Protein AF-A0AAD1QW68-F1 (afdb_monomer_lite)

Structure (mmCIF, N/CA/C/O backbone):
data_AF-A0AAD1QW68-F1
#
_entry.id   AF-A0AAD1QW68-F1
#
loop_
_atom_site.group_PDB
_atom_site.id
_atom_site.type_symbol
_atom_site.label_atom_id
_atom_site.label_alt_id
_atom_site.label_comp_id
_atom_site.label_asym_id
_atom_site.label_entity_id
_atom_site.label_seq_id
_atom_site.pdbx_PDB_ins_code
_atom_site.Cartn_x
_atom_site.Cartn_y
_atom_site.Cartn_z
_atom_site.occupancy
_atom_site.B_iso_or_equiv
_atom_site.auth_seq_id
_atom_site.auth_comp_id
_atom_site.auth_asym_id
_atom_site.auth_atom_id
_atom_site.pdbx_PDB_model_num
ATOM 1 N N . MET A 1 1 ? -20.381 6.849 -11.607 1.00 32.47 1 MET A N 1
ATOM 2 C CA . MET A 1 1 ? -20.728 5.612 -12.332 1.00 32.47 1 MET A CA 1
ATOM 3 C C . MET A 1 1 ? -19.561 4.664 -12.104 1.00 32.47 1 MET A C 1
ATOM 5 O O . MET A 1 1 ? -18.548 4.792 -12.771 1.00 32.47 1 MET A O 1
ATOM 9 N N . ALA A 1 2 ? -19.626 3.886 -11.026 1.00 32.44 2 ALA A N 1
ATOM 10 C CA . ALA A 1 2 ? -18.601 2.922 -10.646 1.00 32.44 2 ALA A CA 1
ATOM 11 C C . ALA A 1 2 ? -19.345 1.631 -10.318 1.00 32.44 2 ALA A C 1
ATOM 13 O O . ALA A 1 2 ? -20.159 1.603 -9.393 1.00 32.44 2 ALA A O 1
ATOM 14 N N . ASP A 1 3 ? -19.136 0.628 -11.160 1.00 33.59 3 ASP A N 1
ATOM 15 C CA . ASP A 1 3 ? -19.816 -0.653 -11.094 1.00 33.59 3 ASP A CA 1
ATOM 16 C C . ASP A 1 3 ? -19.337 -1.413 -9.858 1.00 33.59 3 ASP A C 1
ATOM 18 O O . ASP A 1 3 ? -18.180 -1.822 -9.749 1.00 33.59 3 ASP A O 1
ATOM 22 N N . ALA A 1 4 ? -20.237 -1.563 -8.888 1.00 38.12 4 ALA A N 1
ATOM 23 C CA . ALA A 1 4 ? -20.007 -2.395 -7.724 1.00 38.12 4 ALA A CA 1
ATOM 24 C C . ALA A 1 4 ? -19.967 -3.859 -8.177 1.00 38.12 4 ALA A C 1
ATOM 26 O O . ALA A 1 4 ? -20.982 -4.415 -8.607 1.00 38.12 4 ALA A O 1
ATOM 27 N N . LEU A 1 5 ? -18.788 -4.476 -8.067 1.00 38.16 5 LEU A N 1
ATOM 28 C CA . LEU A 1 5 ? -18.595 -5.920 -8.175 1.00 38.16 5 LEU A CA 1
ATOM 29 C C . LEU A 1 5 ? -19.447 -6.601 -7.099 1.00 38.16 5 LEU A C 1
ATOM 31 O O . LEU A 1 5 ? -19.056 -6.737 -5.940 1.00 38.16 5 LEU A O 1
ATOM 35 N N . THR A 1 6 ? -20.662 -6.966 -7.487 1.00 38.50 6 THR A N 1
ATOM 36 C CA . THR A 1 6 ? -21.631 -7.654 -6.648 1.00 38.50 6 THR A CA 1
ATOM 37 C C . THR A 1 6 ? -21.321 -9.139 -6.701 1.00 38.50 6 THR A C 1
ATOM 39 O O . THR A 1 6 ? -21.640 -9.835 -7.660 1.00 38.50 6 THR A O 1
ATOM 42 N N . TRP A 1 7 ? -20.678 -9.641 -5.651 1.00 39.59 7 TRP A N 1
ATOM 43 C CA . TRP A 1 7 ? -20.610 -11.075 -5.407 1.00 39.59 7 TRP A CA 1
ATOM 44 C C 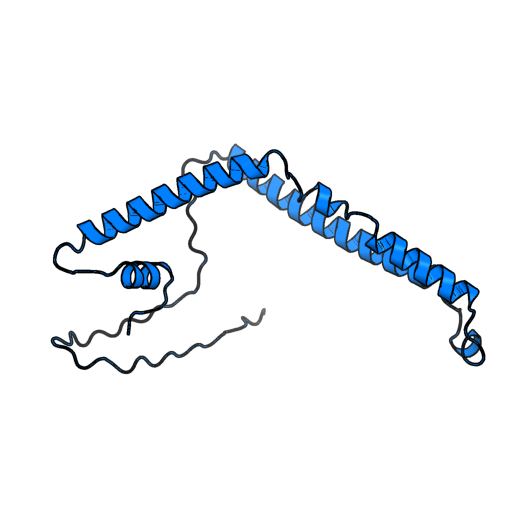. TRP A 1 7 ? -21.960 -11.515 -4.838 1.00 39.59 7 TRP A C 1
ATOM 46 O O . TRP A 1 7 ? -22.229 -11.363 -3.647 1.00 39.59 7 TRP A O 1
ATOM 56 N N . SER A 1 8 ? -22.850 -12.001 -5.701 1.00 36.19 8 SER A N 1
ATOM 57 C CA . SER A 1 8 ? -24.128 -12.576 -5.289 1.00 36.19 8 SER A CA 1
ATOM 58 C C . SER A 1 8 ? -23.907 -13.999 -4.780 1.00 36.19 8 SER A C 1
ATOM 60 O O . SER A 1 8 ? -23.814 -14.956 -5.544 1.00 36.19 8 SER A O 1
ATOM 62 N N . PHE A 1 9 ? -23.826 -14.154 -3.459 1.00 41.09 9 PHE A N 1
ATOM 63 C CA . PHE A 1 9 ? -23.870 -15.468 -2.826 1.00 41.09 9 PHE A CA 1
ATOM 64 C C . PHE A 1 9 ? -25.288 -15.700 -2.297 1.00 41.09 9 PHE A C 1
ATOM 66 O O . PHE A 1 9 ? -25.626 -15.322 -1.179 1.00 41.09 9 PHE A O 1
ATOM 73 N N . VAL A 1 10 ? -26.156 -16.276 -3.135 1.00 40.81 10 VAL A N 1
ATOM 74 C CA . VAL A 1 10 ? -27.476 -16.738 -2.687 1.00 40.81 10 VAL A CA 1
ATOM 75 C C . VAL A 1 10 ? -27.285 -18.108 -2.047 1.00 40.81 10 VAL A C 1
ATOM 77 O O . VAL A 1 10 ? -27.253 -19.131 -2.731 1.00 40.81 10 VAL A O 1
ATOM 80 N N . VAL A 1 11 ? -27.119 -18.134 -0.725 1.00 45.59 11 VAL A N 1
ATOM 81 C CA . VAL A 1 11 ? -27.129 -19.389 0.035 1.00 45.59 11 VAL A CA 1
ATOM 82 C C . VAL A 1 11 ? -28.573 -19.729 0.365 1.00 45.59 11 VAL A C 1
ATOM 84 O O . VAL A 1 11 ? -29.161 -19.170 1.286 1.00 45.59 11 VAL A O 1
ATOM 87 N N . TYR A 1 12 ? -29.151 -20.671 -0.375 1.00 39.69 12 TYR A N 1
ATOM 88 C CA . TYR A 1 12 ? -30.413 -21.290 0.017 1.00 39.69 12 TYR A CA 1
ATOM 89 C C . TYR A 1 12 ? -30.160 -22.239 1.193 1.00 39.69 12 TYR A C 1
ATOM 91 O O . TYR A 1 12 ? -29.650 -23.345 1.013 1.00 39.69 12 TYR A O 1
ATOM 99 N N . VAL A 1 13 ? -30.520 -21.821 2.407 1.00 47.78 13 VAL A N 1
ATOM 100 C CA . VAL A 1 13 ? -30.484 -22.701 3.582 1.00 47.78 13 VAL A CA 1
ATOM 101 C C . VAL A 1 13 ? -31.800 -23.482 3.646 1.00 47.78 13 VAL A C 1
ATOM 103 O O . VAL A 1 13 ? -32.826 -22.974 4.094 1.00 47.78 13 VAL A O 1
ATOM 106 N N . ALA A 1 14 ? -31.791 -24.733 3.176 1.00 43.69 14 ALA A N 1
ATOM 107 C CA . ALA A 1 14 ? -32.912 -25.652 3.365 1.00 43.69 14 ALA A CA 1
ATOM 108 C C . ALA A 1 14 ? -33.011 -26.049 4.852 1.00 43.69 14 ALA A C 1
ATOM 110 O O . ALA A 1 14 ? -32.098 -26.653 5.411 1.00 43.69 14 ALA A O 1
ATOM 111 N N . GLY A 1 15 ? -34.117 -25.674 5.500 1.00 41.25 15 GLY A N 1
ATOM 112 C CA . GLY A 1 15 ? -34.288 -25.755 6.953 1.00 41.25 15 GLY A CA 1
ATOM 113 C C . GLY A 1 15 ? -34.261 -27.169 7.555 1.00 41.25 15 GLY A C 1
ATOM 114 O O . GLY A 1 15 ? -34.938 -28.088 7.087 1.00 41.25 15 GLY A O 1
ATOM 115 N N . PHE A 1 16 ? -33.532 -27.286 8.667 1.00 45.03 16 PHE A N 1
ATOM 116 C CA . PHE A 1 16 ? -33.403 -28.451 9.546 1.00 45.03 16 PHE A CA 1
ATOM 117 C C . PHE A 1 16 ? -34.766 -28.916 10.114 1.00 45.03 16 PHE A C 1
ATOM 119 O O . PHE A 1 16 ? -35.630 -28.108 10.471 1.00 45.03 16 PHE A O 1
ATOM 126 N N . ARG A 1 17 ? -34.980 -30.238 10.204 1.00 48.47 17 ARG A N 1
ATOM 127 C CA . ARG A 1 17 ? -36.159 -30.881 10.827 1.00 48.47 17 ARG A CA 1
ATOM 128 C C . ARG A 1 17 ? -35.851 -31.270 12.282 1.00 48.47 17 ARG A C 1
ATOM 130 O O . ARG A 1 17 ? -35.773 -32.448 12.603 1.00 48.47 17 ARG A O 1
ATOM 137 N N . GLY A 1 18 ? -35.690 -30.275 13.150 1.00 44.06 18 GLY A N 1
ATOM 138 C CA . GLY A 1 18 ? -35.611 -30.423 14.609 1.00 44.06 18 GLY A CA 1
ATOM 139 C C . GLY A 1 18 ? -36.617 -29.487 15.282 1.00 44.06 18 GLY A C 1
ATOM 140 O O . GLY A 1 18 ? -36.963 -28.454 14.721 1.00 44.06 18 GLY A O 1
ATOM 141 N N . THR A 1 19 ? -37.161 -29.900 16.422 1.00 51.41 19 THR A N 1
ATOM 142 C CA . THR A 1 19 ? -38.352 -29.379 17.118 1.00 51.41 19 THR A CA 1
ATOM 143 C C . THR A 1 19 ? -38.421 -27.849 17.284 1.00 51.41 19 THR A C 1
ATOM 145 O O . THR A 1 19 ? -37.574 -27.270 17.955 1.00 51.41 19 THR A O 1
ATOM 148 N N . GLY A 1 20 ? -39.488 -27.227 16.754 1.00 52.59 20 GLY A N 1
ATOM 149 C CA . GLY A 1 20 ? -39.878 -25.830 17.019 1.00 52.59 20 GLY A CA 1
ATOM 150 C C . GLY A 1 20 ? -39.515 -24.827 15.916 1.00 52.59 20 GLY A C 1
ATOM 151 O O . GLY A 1 20 ? -38.584 -24.045 16.059 1.00 52.59 20 GLY A O 1
ATOM 152 N N . LYS A 1 21 ? -40.266 -24.806 14.806 1.00 56.62 21 LYS A N 1
ATOM 153 C CA . LYS A 1 21 ? -40.098 -23.797 13.746 1.00 56.62 21 LYS A CA 1
ATOM 154 C C . LYS A 1 21 ? -40.883 -22.534 14.115 1.00 56.62 21 LYS A C 1
ATOM 156 O O . LYS A 1 21 ? -42.103 -22.548 14.003 1.00 56.62 21 LYS A O 1
ATOM 161 N N . SER A 1 22 ? -40.217 -21.440 14.489 1.00 67.12 22 SER A N 1
ATOM 162 C CA . SER A 1 22 ? -40.880 -20.127 14.643 1.00 67.12 22 SER A CA 1
ATOM 163 C C . SER A 1 22 ? -41.385 -19.546 13.310 1.00 67.12 22 SER A C 1
ATOM 165 O O . SER A 1 22 ? -42.109 -18.559 13.308 1.00 67.12 22 SER A O 1
ATOM 167 N N . GLY A 1 23 ? -41.002 -20.141 12.171 1.00 73.62 23 GLY A N 1
ATOM 168 C CA . GLY A 1 23 ? -41.337 -19.642 10.833 1.00 73.62 23 GLY A CA 1
ATOM 169 C C . GLY A 1 23 ? -40.516 -18.422 10.403 1.00 73.62 23 GLY A C 1
ATOM 170 O O . GLY A 1 23 ? -40.758 -17.884 9.328 1.00 73.62 23 GLY A O 1
ATOM 171 N N . VAL A 1 24 ? -39.545 -17.993 11.215 1.00 77.19 24 VAL A N 1
ATOM 172 C CA . VAL A 1 24 ? -38.725 -16.810 10.940 1.00 77.19 24 VAL A CA 1
ATOM 173 C C . VAL A 1 24 ? -37.539 -17.177 10.052 1.00 77.19 24 VAL A C 1
ATOM 175 O O . VAL A 1 24 ? -36.740 -18.050 10.391 1.00 77.19 24 VAL A O 1
ATOM 178 N N . LEU A 1 25 ? -37.425 -16.481 8.922 1.00 79.69 25 LEU A N 1
ATOM 179 C CA . LEU A 1 25 ? -36.249 -16.491 8.059 1.00 79.69 25 LEU A CA 1
ATOM 180 C C . LEU A 1 25 ? -35.277 -15.408 8.540 1.00 79.69 25 LEU A C 1
ATOM 182 O O . LEU A 1 25 ? -35.670 -14.254 8.697 1.00 79.69 25 LEU A O 1
ATOM 186 N N . VAL A 1 26 ? -34.019 -15.781 8.773 1.00 82.38 26 VAL A N 1
ATOM 187 C CA . VAL A 1 26 ? -32.950 -14.840 9.128 1.00 82.38 26 VAL A CA 1
ATOM 188 C C . VAL A 1 26 ? -31.968 -14.775 7.971 1.00 82.38 26 VAL A C 1
ATOM 190 O O . VAL A 1 26 ? -31.374 -15.786 7.602 1.00 82.38 26 VAL A O 1
ATOM 193 N N . GLU A 1 27 ? -31.792 -13.578 7.424 1.00 80.62 27 GLU A N 1
ATOM 194 C CA . GLU A 1 27 ? -30.827 -13.296 6.367 1.00 80.62 27 GLU A CA 1
ATOM 195 C C . GLU A 1 27 ? -29.769 -12.327 6.887 1.00 80.62 27 GLU A C 1
ATOM 197 O O . GLU A 1 27 ? -30.081 -11.272 7.443 1.00 80.62 27 GLU A O 1
ATOM 202 N N . PHE A 1 28 ? -28.502 -12.681 6.685 1.00 84.62 28 PHE A N 1
ATOM 203 C CA . PHE A 1 28 ? -27.393 -11.766 6.910 1.00 84.62 28 PHE A CA 1
ATOM 204 C C . PHE A 1 28 ? -27.102 -11.014 5.619 1.00 84.62 28 PHE A C 1
ATOM 206 O O . PHE A 1 28 ? -27.061 -11.588 4.532 1.00 84.62 28 PHE A O 1
ATOM 213 N N . SER A 1 29 ? -26.884 -9.714 5.747 1.00 82.44 29 SER A N 1
ATOM 214 C CA . SER A 1 29 ? -26.546 -8.832 4.637 1.00 82.44 29 SER A CA 1
ATOM 215 C C . SER A 1 29 ? -25.390 -7.927 5.045 1.00 82.44 29 SER A C 1
ATOM 217 O O . SER A 1 29 ? -25.060 -7.842 6.225 1.00 82.44 29 SER A O 1
ATOM 219 N N . LYS A 1 30 ? -24.805 -7.231 4.063 1.00 84.50 30 LYS A N 1
ATOM 220 C CA . LYS A 1 30 ? -23.740 -6.231 4.250 1.00 84.50 30 LYS A CA 1
ATOM 221 C C . LYS A 1 30 ? -22.469 -6.819 4.869 1.00 84.50 30 LYS A C 1
ATOM 223 O O . LYS A 1 30 ? -22.230 -6.722 6.067 1.00 84.50 30 LYS A O 1
ATOM 228 N N . LEU A 1 31 ? -21.619 -7.377 4.009 1.00 91.75 31 LEU A N 1
ATOM 229 C CA . LEU A 1 31 ? -20.265 -7.754 4.397 1.00 91.75 31 LEU A CA 1
ATOM 230 C C . LEU A 1 31 ? -19.502 -6.510 4.876 1.00 91.75 31 LEU A C 1
ATOM 232 O O . LEU A 1 31 ? -19.415 -5.516 4.154 1.00 91.75 31 LEU A O 1
ATOM 236 N N . SER A 1 32 ? -18.956 -6.571 6.086 1.00 87.31 32 SER A N 1
ATOM 237 C CA . SER A 1 32 ? -18.229 -5.468 6.711 1.00 87.31 32 SER A CA 1
ATOM 238 C C . SER A 1 32 ? -17.017 -5.980 7.475 1.00 87.31 32 SER A C 1
ATOM 240 O O . SER A 1 32 ? -17.028 -7.099 7.990 1.00 87.31 32 SER A O 1
ATOM 242 N N . PHE A 1 33 ? -16.000 -5.134 7.614 1.00 85.94 33 PHE A N 1
ATOM 243 C CA . PHE A 1 33 ? -14.926 -5.389 8.565 1.00 85.94 33 PHE A CA 1
ATOM 244 C C . PHE A 1 33 ? -15.459 -5.208 9.985 1.00 85.94 33 PHE A C 1
ATOM 246 O O . PHE A 1 33 ? -15.979 -4.147 10.326 1.00 85.94 33 PHE A O 1
ATOM 253 N N . HIS A 1 34 ? -15.335 -6.247 10.805 1.00 88.50 34 HIS A N 1
ATOM 254 C CA . HIS A 1 34 ? -15.566 -6.140 12.237 1.00 88.50 34 HIS A CA 1
ATOM 255 C C . HIS A 1 34 ? -14.244 -5.758 12.904 1.00 88.50 34 HIS A C 1
ATOM 257 O O . HIS A 1 34 ? -13.304 -6.550 12.910 1.00 88.50 34 HIS A O 1
ATOM 263 N N . PHE A 1 35 ? -14.155 -4.539 13.426 1.00 85.44 35 PHE A N 1
ATOM 264 C CA . PHE A 1 35 ? -13.013 -4.088 14.214 1.00 85.44 35 PHE A CA 1
ATOM 265 C C . PHE A 1 35 ? -13.498 -3.260 15.402 1.00 85.44 35 PHE A C 1
ATOM 267 O O . PHE A 1 35 ? -14.602 -2.715 15.391 1.00 85.44 35 PHE A O 1
ATOM 274 N N . ARG A 1 36 ? -12.658 -3.187 16.434 1.00 86.12 36 ARG A N 1
ATOM 275 C CA . ARG A 1 36 ? -12.893 -2.408 17.646 1.00 86.12 36 ARG A CA 1
ATOM 276 C C . ARG A 1 36 ? -11.846 -1.307 17.717 1.00 86.12 36 ARG A C 1
ATOM 278 O O . ARG A 1 36 ? -10.662 -1.585 17.553 1.00 86.12 36 ARG A O 1
ATOM 285 N N . SER A 1 37 ? -12.288 -0.083 17.962 1.00 83.00 37 SER A N 1
ATOM 286 C CA . SER A 1 37 ? -11.416 1.066 18.190 1.00 83.00 37 SER A CA 1
ATOM 287 C C . SER A 1 37 ? -11.683 1.665 19.565 1.00 83.00 37 SER A C 1
ATOM 289 O O . SER A 1 37 ? -12.766 1.496 20.133 1.00 83.00 37 SER A O 1
ATOM 291 N N . TYR A 1 38 ? -10.685 2.371 20.083 1.00 83.06 38 TYR A N 1
ATOM 292 C CA . TYR A 1 38 ? -10.852 3.281 21.207 1.00 83.06 38 TYR A CA 1
ATOM 293 C C . TYR A 1 38 ? -11.797 4.418 20.782 1.00 83.06 38 TYR A C 1
ATOM 295 O O . TYR A 1 38 ? -11.759 4.866 19.634 1.00 83.06 38 TYR A O 1
ATOM 303 N N . GLY A 1 39 ? -12.738 4.778 21.655 1.00 88.94 39 GLY A N 1
ATOM 304 C CA . GLY A 1 39 ? -13.806 5.749 21.368 1.00 88.94 39 GLY A CA 1
ATOM 305 C C . GLY A 1 39 ? -13.525 7.145 21.924 1.00 88.94 39 GLY A C 1
ATOM 306 O O . GLY A 1 39 ? -14.400 8.002 21.889 1.00 88.94 39 GLY A O 1
ATOM 307 N N . ASP A 1 40 ? -12.336 7.332 22.480 1.00 92.50 40 ASP A N 1
ATOM 308 C CA . ASP A 1 40 ? -11.877 8.472 23.270 1.00 92.50 40 ASP A CA 1
ATOM 309 C C . ASP A 1 40 ? -10.686 9.194 22.627 1.00 92.50 40 ASP A C 1
ATOM 311 O O . ASP A 1 40 ? -10.050 10.019 23.276 1.00 92.50 40 ASP A O 1
ATOM 315 N N . LEU A 1 41 ? -10.412 8.913 21.347 1.00 90.44 41 LEU A N 1
ATOM 316 C CA . LEU A 1 41 ? -9.385 9.617 20.587 1.00 90.44 41 LEU A CA 1
ATOM 317 C C . LEU A 1 41 ? -9.722 11.107 20.497 1.00 90.44 41 LEU A C 1
ATOM 319 O O . LEU A 1 41 ? -10.825 11.494 20.100 1.00 90.44 41 LEU A O 1
ATOM 323 N N . THR A 1 42 ? -8.747 11.929 20.850 1.00 94.31 42 THR A N 1
ATOM 324 C CA . THR A 1 42 ? -8.789 13.378 20.687 1.00 94.31 42 THR A CA 1
ATOM 325 C C . THR A 1 42 ? -8.667 13.767 19.213 1.00 94.31 42 THR A C 1
ATOM 327 O O . THR A 1 42 ? -8.179 12.996 18.383 1.00 94.31 42 THR A O 1
ATOM 330 N N . ASP A 1 43 ? -9.068 14.996 18.879 1.00 95.12 43 ASP A N 1
ATOM 331 C CA . ASP A 1 43 ? -8.933 15.522 17.512 1.00 95.12 43 ASP A CA 1
ATOM 332 C C . ASP A 1 43 ? -7.476 15.476 17.019 1.00 95.12 43 ASP A C 1
ATOM 334 O O . ASP A 1 43 ? -7.227 15.175 15.853 1.00 95.12 43 ASP A O 1
ATOM 338 N N . GLN A 1 44 ? -6.514 15.701 17.921 1.00 95.75 44 GLN A N 1
ATOM 339 C CA . GLN A 1 44 ? -5.090 15.628 17.603 1.00 95.75 44 GLN A CA 1
ATOM 340 C C . GLN A 1 44 ? -4.652 14.194 17.264 1.00 95.75 44 GLN A C 1
ATOM 342 O O . GLN A 1 44 ? -3.985 13.980 16.257 1.00 95.75 44 GLN A O 1
ATOM 347 N N . GLU A 1 45 ? -5.056 13.197 18.055 1.00 93.00 45 GLU A N 1
ATOM 348 C CA . GLU A 1 45 ? -4.716 11.792 17.778 1.00 93.00 45 GLU A CA 1
ATOM 349 C C . GLU A 1 45 ? -5.340 11.306 16.460 1.00 93.00 45 GLU A C 1
ATOM 351 O O . GLU A 1 45 ? -4.734 10.526 15.723 1.00 93.00 45 GLU A O 1
ATOM 356 N N . LEU A 1 46 ? -6.540 11.786 16.118 1.00 93.44 46 LEU A N 1
ATOM 357 C CA . LEU A 1 46 ? -7.165 11.500 14.825 1.00 93.44 46 LEU A CA 1
ATOM 358 C C . LEU A 1 46 ? -6.385 12.111 13.653 1.00 93.44 46 LEU A C 1
ATOM 360 O O . LEU A 1 46 ? -6.243 11.457 12.615 1.00 93.44 46 LEU A O 1
ATOM 364 N N . GLU A 1 47 ? -5.877 13.336 13.805 1.00 96.31 47 GLU A N 1
ATOM 365 C CA . GLU A 1 47 ? -5.020 13.988 12.808 1.00 96.31 47 GLU A CA 1
ATOM 366 C C . GLU A 1 47 ? -3.704 13.219 12.620 1.00 96.31 47 GLU A C 1
ATOM 368 O O . GLU A 1 47 ? -3.342 12.895 11.488 1.00 96.31 47 GLU A O 1
ATOM 373 N N . GLU A 1 48 ? -3.060 12.796 13.710 1.00 94.25 48 GLU A N 1
ATOM 374 C CA . GLU A 1 48 ? -1.844 11.973 13.673 1.00 94.25 48 GLU A CA 1
ATOM 375 C C . GLU A 1 48 ? -2.068 10.637 12.939 1.00 94.25 48 GLU A C 1
ATOM 377 O O . GLU A 1 48 ? -1.235 10.207 12.133 1.00 94.25 48 GLU A O 1
ATOM 382 N N . ILE A 1 49 ? -3.223 9.990 13.145 1.00 92.75 49 ILE A N 1
ATOM 383 C CA . ILE A 1 49 ? -3.606 8.779 12.403 1.00 92.75 49 ILE A CA 1
ATOM 384 C C . ILE A 1 49 ? -3.783 9.084 10.910 1.00 92.75 49 ILE A C 1
ATOM 386 O O . ILE A 1 49 ? -3.346 8.296 10.064 1.00 92.75 49 ILE A O 1
ATOM 390 N N . CYS A 1 50 ? -4.417 10.206 10.563 1.00 94.75 50 CYS A N 1
ATOM 391 C CA . CYS A 1 50 ? -4.593 10.608 9.168 1.00 94.75 50 CYS A CA 1
ATOM 392 C C . CYS A 1 50 ? -3.243 10.842 8.483 1.00 94.75 50 CYS A C 1
ATOM 394 O O . CYS A 1 50 ? -3.018 10.321 7.386 1.00 94.75 50 CYS A O 1
ATOM 396 N N . ASP A 1 51 ? -2.325 11.537 9.151 1.00 94.69 51 ASP A N 1
ATOM 397 C CA . ASP A 1 51 ? -0.969 11.773 8.665 1.00 94.69 51 ASP A CA 1
ATOM 398 C C . ASP A 1 51 ? -0.193 10.468 8.498 1.00 94.69 51 ASP A C 1
ATOM 400 O O . ASP A 1 51 ? 0.412 10.234 7.448 1.00 94.69 51 ASP A O 1
ATOM 404 N N . PHE A 1 52 ? -0.264 9.564 9.477 1.00 93.38 52 PHE A N 1
ATOM 405 C CA . PHE A 1 52 ? 0.349 8.241 9.383 1.00 93.38 52 PHE A CA 1
ATOM 406 C C . PHE A 1 52 ? -0.154 7.464 8.157 1.00 93.38 52 PHE A C 1
ATOM 408 O O . PHE A 1 52 ? 0.640 6.931 7.371 1.00 93.38 52 PHE A O 1
ATOM 415 N N . LEU A 1 53 ? -1.475 7.416 7.953 1.00 93.69 53 LEU A N 1
ATOM 416 C CA . LEU A 1 53 ? -2.074 6.735 6.805 1.00 93.69 53 LEU A CA 1
ATOM 417 C C . LEU A 1 53 ? -1.666 7.398 5.485 1.00 93.69 53 LEU A C 1
ATOM 419 O O . LEU A 1 53 ? -1.336 6.696 4.524 1.00 93.69 53 LEU A O 1
ATOM 423 N N . TYR A 1 54 ? -1.626 8.729 5.442 1.00 94.62 54 TYR A N 1
ATOM 424 C CA . TYR A 1 54 ? -1.194 9.480 4.271 1.00 94.62 54 TYR A CA 1
ATOM 425 C C . TYR A 1 54 ? 0.274 9.211 3.923 1.00 94.62 54 TYR A C 1
ATOM 427 O O . TYR A 1 54 ? 0.593 8.926 2.763 1.00 94.62 54 TYR A O 1
ATOM 435 N N . GLN A 1 55 ? 1.171 9.223 4.912 1.00 92.19 55 GLN A N 1
ATOM 436 C CA . GLN A 1 55 ? 2.584 8.895 4.712 1.00 92.19 55 GLN A CA 1
ATOM 437 C C . GLN A 1 55 ? 2.755 7.460 4.217 1.00 92.19 55 GLN A C 1
ATOM 439 O O . GLN A 1 55 ? 3.534 7.217 3.295 1.00 92.19 55 GLN A O 1
ATOM 444 N N . LYS A 1 56 ? 1.977 6.514 4.755 1.00 90.62 56 LYS A N 1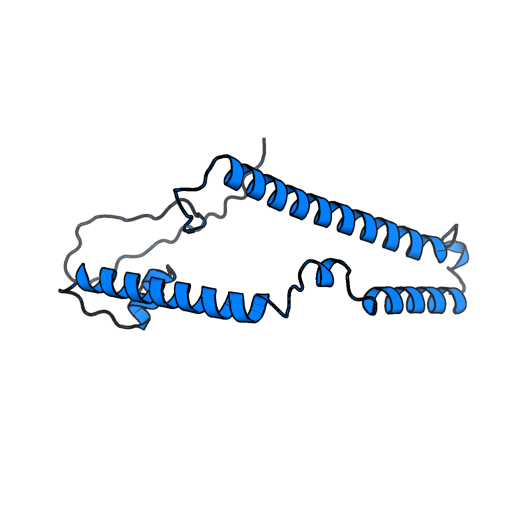
ATOM 445 C CA . LYS A 1 56 ? 1.986 5.111 4.323 1.00 90.62 56 LYS A CA 1
ATOM 446 C C . LYS A 1 56 ? 1.522 4.930 2.876 1.00 90.62 56 LYS A C 1
ATOM 448 O O . LYS A 1 56 ? 2.060 4.090 2.157 1.00 90.62 56 LYS A O 1
ATOM 453 N N . VAL A 1 57 ? 0.519 5.686 2.431 1.00 93.38 57 VAL A N 1
ATOM 454 C CA . VAL A 1 57 ? 0.065 5.657 1.029 1.00 93.38 57 VAL A CA 1
ATOM 455 C C . VAL A 1 57 ? 1.103 6.311 0.119 1.00 93.38 57 VAL A C 1
ATOM 457 O O . VAL A 1 57 ? 1.504 5.722 -0.884 1.00 93.38 57 VAL A O 1
ATOM 460 N N . THR A 1 58 ? 1.599 7.483 0.504 1.00 91.94 58 THR A N 1
ATOM 461 C CA . THR A 1 58 ? 2.569 8.255 -0.281 1.00 91.94 58 THR A CA 1
ATOM 462 C C . THR A 1 58 ? 3.903 7.520 -0.427 1.00 91.94 58 THR A C 1
ATOM 464 O O . THR A 1 58 ? 4.523 7.554 -1.490 1.00 91.94 58 THR A O 1
ATOM 467 N N . SER A 1 59 ? 4.370 6.831 0.618 1.00 88.56 59 SER A N 1
ATOM 468 C CA . SER A 1 59 ? 5.595 6.027 0.561 1.00 88.56 59 SER A CA 1
ATOM 469 C C . SER A 1 59 ? 5.452 4.858 -0.413 1.00 88.56 59 SER A C 1
ATOM 471 O O . SER A 1 59 ? 6.342 4.641 -1.237 1.00 88.56 59 SER A O 1
ATOM 473 N N . ARG A 1 60 ? 4.303 4.171 -0.399 1.00 89.50 60 ARG A N 1
ATOM 474 C CA . ARG A 1 60 ? 3.983 3.097 -1.351 1.00 89.50 60 ARG A CA 1
ATOM 475 C C . ARG A 1 60 ? 3.913 3.602 -2.785 1.00 89.50 60 ARG A C 1
ATOM 477 O O . ARG A 1 60 ? 4.472 2.966 -3.674 1.00 89.50 60 ARG A O 1
ATOM 484 N N . GLU A 1 61 ? 3.288 4.754 -3.013 1.00 92.19 61 GLU A N 1
ATOM 485 C CA . GLU A 1 61 ? 3.240 5.380 -4.336 1.00 92.19 61 GLU A CA 1
ATOM 486 C C . GLU A 1 61 ? 4.650 5.709 -4.846 1.00 92.19 61 GLU A C 1
ATOM 488 O O . GLU A 1 61 ? 5.036 5.308 -5.947 1.00 92.19 61 GLU A O 1
ATOM 493 N N . LYS A 1 62 ? 5.458 6.391 -4.024 1.00 90.56 62 LYS A N 1
ATOM 494 C CA . LYS A 1 62 ? 6.841 6.748 -4.369 1.00 90.56 62 LYS A CA 1
ATOM 495 C C . LYS A 1 62 ? 7.690 5.514 -4.660 1.00 90.56 62 LYS A C 1
ATOM 497 O O . LYS A 1 62 ? 8.459 5.530 -5.622 1.00 90.56 62 LYS A O 1
ATOM 502 N N . ALA A 1 63 ? 7.545 4.454 -3.869 1.00 86.88 63 ALA A N 1
ATOM 503 C CA . ALA A 1 63 ? 8.261 3.206 -4.083 1.00 86.88 63 ALA A CA 1
ATOM 504 C C . ALA A 1 63 ? 7.847 2.532 -5.399 1.00 86.88 63 ALA A C 1
ATOM 506 O O . ALA A 1 63 ? 8.718 2.197 -6.199 1.00 86.88 63 ALA A O 1
ATOM 507 N N . ALA A 1 64 ? 6.545 2.437 -5.688 1.00 87.56 64 ALA A N 1
ATOM 508 C CA . ALA A 1 64 ? 6.048 1.886 -6.949 1.00 87.56 64 ALA A CA 1
ATOM 509 C C . ALA A 1 64 ? 6.547 2.686 -8.169 1.00 87.56 64 ALA A C 1
ATOM 511 O O . ALA A 1 64 ? 7.008 2.111 -9.157 1.00 87.56 64 ALA A O 1
ATOM 512 N N . LEU A 1 65 ? 6.535 4.022 -8.093 1.00 93.19 65 LEU A N 1
ATOM 513 C CA . LEU A 1 65 ? 7.083 4.884 -9.146 1.00 93.19 65 LEU A CA 1
ATOM 514 C C . LEU A 1 65 ? 8.597 4.711 -9.310 1.00 93.19 65 LEU A C 1
ATOM 516 O O . LEU A 1 65 ? 9.104 4.731 -10.434 1.00 93.19 65 LEU A O 1
ATOM 520 N N . SER A 1 66 ? 9.325 4.554 -8.205 1.00 88.38 66 SER A N 1
ATOM 521 C CA . SER A 1 66 ? 10.765 4.291 -8.218 1.00 88.38 66 SER A CA 1
ATOM 522 C C . SER A 1 66 ? 11.077 2.950 -8.885 1.00 88.38 66 SER A C 1
ATOM 524 O O . SER A 1 66 ? 11.916 2.899 -9.786 1.00 88.38 66 SER A O 1
ATOM 526 N N . GLN A 1 67 ? 10.344 1.890 -8.529 1.00 89.38 67 GLN A N 1
ATOM 527 C CA . GLN A 1 67 ? 10.459 0.569 -9.150 1.00 89.38 67 GLN A CA 1
ATOM 528 C C . GLN A 1 67 ? 10.187 0.643 -10.656 1.00 89.38 67 GLN A C 1
ATOM 530 O O . GLN A 1 67 ? 11.008 0.184 -11.448 1.00 89.38 67 GLN A O 1
ATOM 535 N N . LEU A 1 68 ? 9.110 1.317 -11.078 1.00 93.50 68 LEU A N 1
ATOM 536 C CA . LEU A 1 68 ? 8.787 1.482 -12.498 1.00 93.50 68 LEU A CA 1
ATOM 537 C C . LEU A 1 68 ? 9.905 2.203 -13.269 1.00 93.50 68 LEU A C 1
ATOM 539 O O . LEU A 1 68 ? 10.305 1.760 -14.349 1.00 93.50 68 LEU A O 1
ATOM 543 N N . LYS A 1 69 ? 10.438 3.299 -12.713 1.00 91.44 69 LYS A N 1
ATOM 544 C CA . LYS A 1 69 ? 11.568 4.037 -13.304 1.00 91.44 69 LYS A CA 1
ATOM 545 C C . LYS A 1 69 ? 12.826 3.176 -13.375 1.00 91.44 69 LYS A C 1
ATOM 547 O O . LYS A 1 69 ? 13.520 3.207 -14.390 1.00 91.44 69 LYS A O 1
ATOM 552 N N . SER A 1 70 ? 13.106 2.410 -12.323 1.00 88.75 70 SER A N 1
ATOM 553 C CA . SER A 1 70 ? 14.235 1.484 -12.266 1.00 88.75 70 SER A CA 1
ATOM 554 C C . SER A 1 70 ? 14.126 0.424 -13.363 1.00 88.75 70 SER A C 1
ATOM 556 O O . SER A 1 70 ? 15.030 0.313 -14.190 1.00 88.75 70 SER A O 1
ATOM 558 N N . CYS A 1 71 ? 12.983 -0.262 -13.474 1.00 90.25 71 CYS A N 1
ATOM 559 C CA . CYS A 1 71 ? 12.731 -1.237 -14.535 1.00 90.25 71 CYS A CA 1
ATOM 560 C C . CYS A 1 71 ? 12.907 -0.616 -15.926 1.00 90.25 71 CYS A C 1
ATOM 562 O O . CYS A 1 71 ? 13.619 -1.168 -16.765 1.00 90.25 71 CYS A O 1
ATOM 564 N N . TYR A 1 72 ? 12.308 0.555 -16.165 1.00 93.56 72 TYR A N 1
ATOM 565 C CA . TYR A 1 72 ? 12.433 1.260 -17.440 1.00 93.56 72 TYR A CA 1
ATOM 566 C C . TYR A 1 72 ? 13.895 1.563 -17.794 1.00 93.56 72 TYR A C 1
ATOM 568 O O . TYR A 1 72 ? 14.328 1.270 -18.908 1.00 93.56 72 TYR A O 1
ATOM 576 N N . ASN A 1 73 ? 14.667 2.116 -16.856 1.00 91.75 73 ASN A N 1
ATOM 577 C CA . ASN A 1 73 ? 16.072 2.454 -17.079 1.00 91.75 73 ASN A CA 1
ATOM 578 C C . ASN A 1 73 ? 16.928 1.206 -17.320 1.00 91.75 73 ASN A C 1
ATOM 580 O O . ASN A 1 73 ? 17.734 1.194 -18.252 1.00 91.75 73 ASN A O 1
ATOM 584 N N . THR A 1 74 ? 16.703 0.144 -16.544 1.00 92.06 74 THR A N 1
ATOM 585 C CA . THR A 1 74 ? 17.375 -1.150 -16.701 1.00 92.06 74 THR A CA 1
ATOM 586 C C . THR A 1 74 ? 17.148 -1.709 -18.101 1.00 92.06 74 THR A C 1
ATOM 588 O O . THR A 1 74 ? 18.109 -1.917 -18.843 1.00 92.06 74 THR A O 1
ATOM 591 N N . PHE A 1 75 ? 15.893 -1.855 -18.535 1.00 91.75 75 PHE A N 1
ATOM 592 C CA . PHE A 1 75 ? 15.601 -2.381 -19.871 1.00 91.75 75 PHE A CA 1
ATOM 593 C C . PHE A 1 75 ? 16.080 -1.455 -20.988 1.00 91.75 75 PHE A C 1
ATOM 595 O O . PHE A 1 75 ? 16.621 -1.927 -21.987 1.00 91.75 75 PHE A O 1
ATOM 602 N N . ARG A 1 76 ? 15.948 -0.135 -20.820 1.00 92.81 76 ARG A N 1
ATOM 603 C CA . ARG A 1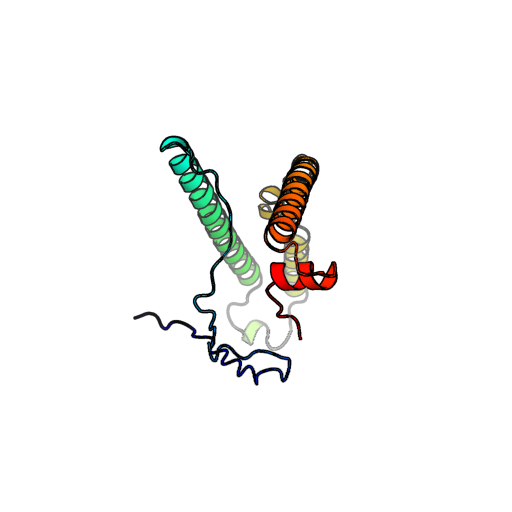 76 ? 16.433 0.841 -21.801 1.00 92.81 76 ARG A CA 1
ATOM 604 C C . ARG A 1 76 ? 17.947 0.771 -21.989 1.00 92.81 76 ARG A C 1
ATOM 606 O O . ARG A 1 76 ? 18.404 0.942 -23.115 1.00 92.81 76 ARG A O 1
ATOM 613 N N . SER A 1 77 ? 18.715 0.516 -20.929 1.00 91.19 77 SER A N 1
ATOM 614 C CA . SER A 1 77 ? 20.182 0.457 -21.000 1.00 91.19 77 SER A CA 1
ATOM 615 C C . SER A 1 77 ? 20.705 -0.694 -21.867 1.00 91.19 77 SER A C 1
ATOM 617 O O . SER A 1 77 ? 21.736 -0.548 -22.519 1.00 91.19 77 SER A O 1
ATOM 619 N N . VAL A 1 78 ? 19.967 -1.806 -21.937 1.00 91.50 78 VAL A N 1
ATOM 620 C CA . VAL A 1 78 ? 20.324 -2.989 -22.740 1.00 91.50 78 VAL A CA 1
ATOM 621 C C . VAL A 1 78 ? 19.562 -3.075 -24.070 1.00 91.50 78 VAL A C 1
ATOM 623 O O . VAL A 1 78 ? 19.847 -3.943 -24.902 1.00 91.50 78 VAL A O 1
ATOM 626 N N . ALA A 1 79 ? 18.601 -2.177 -24.305 1.00 89.50 79 ALA A N 1
ATOM 627 C CA . ALA A 1 79 ? 17.744 -2.194 -25.484 1.00 89.50 79 ALA A CA 1
ATOM 628 C C . ALA A 1 79 ? 18.501 -1.895 -26.791 1.00 89.50 79 ALA A C 1
ATOM 630 O O . ALA A 1 79 ? 19.499 -1.169 -26.847 1.00 89.50 79 ALA A O 1
ATOM 631 N N . TYR A 1 80 ? 17.986 -2.439 -27.892 1.00 87.62 80 TYR A N 1
ATOM 632 C CA . TYR A 1 80 ? 18.371 -2.034 -29.243 1.00 87.62 80 TYR A CA 1
ATOM 633 C C . TYR A 1 80 ? 17.421 -0.955 -29.761 1.00 87.62 80 TYR A C 1
ATOM 635 O O . TYR A 1 80 ? 16.250 -0.920 -29.393 1.00 87.62 80 TYR A O 1
ATOM 643 N N . ARG A 1 81 ? 17.910 -0.097 -30.665 1.00 86.19 81 ARG A N 1
ATOM 644 C CA . ARG A 1 81 ? 17.062 0.898 -31.348 1.00 86.19 81 ARG A CA 1
ATOM 645 C C . ARG A 1 81 ? 16.010 0.253 -32.252 1.00 86.19 81 ARG A C 1
ATOM 647 O O . ARG A 1 81 ? 14.977 0.856 -32.516 1.00 86.19 81 ARG A O 1
ATOM 654 N N . THR A 1 82 ? 16.288 -0.948 -32.749 1.00 84.69 82 THR A N 1
ATOM 655 C CA . THR A 1 82 ? 15.421 -1.681 -33.675 1.00 84.69 82 THR A CA 1
ATOM 656 C C . THR A 1 82 ? 15.588 -3.173 -33.421 1.00 84.69 82 THR A C 1
ATOM 658 O O . THR A 1 82 ? 16.696 -3.622 -33.127 1.00 84.69 82 THR A O 1
ATOM 661 N N . SER A 1 83 ? 14.508 -3.947 -33.534 1.00 81.75 83 SER A N 1
ATOM 662 C CA . SER A 1 83 ? 14.527 -5.400 -33.299 1.00 81.75 83 SER A CA 1
ATOM 663 C C . SER A 1 83 ? 15.441 -6.152 -34.270 1.00 81.75 83 SER A C 1
ATOM 665 O O . SER A 1 83 ? 16.058 -7.142 -33.884 1.00 81.75 83 SER A O 1
ATOM 667 N N . SER A 1 84 ? 15.605 -5.644 -35.496 1.00 81.56 84 SER A N 1
ATOM 668 C CA . SER A 1 84 ? 16.504 -6.204 -36.512 1.00 81.56 84 SER A CA 1
ATOM 669 C C . SER A 1 84 ? 17.962 -6.284 -36.057 1.00 81.56 84 SER A C 1
ATOM 671 O O . SER A 1 84 ? 18.675 -7.195 -36.461 1.00 81.56 84 SER A O 1
ATOM 673 N N . ALA A 1 85 ? 18.399 -5.396 -35.158 1.00 78.69 85 ALA A N 1
ATOM 674 C CA . ALA A 1 85 ? 19.766 -5.381 -34.638 1.00 78.69 85 ALA A CA 1
ATOM 675 C C . ALA A 1 85 ? 20.102 -6.580 -33.728 1.00 78.69 85 ALA A C 1
ATOM 677 O O . ALA A 1 85 ? 21.263 -6.772 -33.382 1.00 78.69 85 ALA A O 1
ATOM 678 N N . CYS A 1 86 ? 19.100 -7.369 -33.332 1.00 76.94 86 CYS A N 1
ATOM 679 C CA . CYS A 1 86 ? 19.254 -8.566 -32.504 1.00 76.94 86 CYS A CA 1
ATOM 680 C C . CYS A 1 86 ? 18.605 -9.809 -33.146 1.00 76.94 86 CYS A C 1
ATOM 682 O O . CYS A 1 86 ? 18.518 -10.849 -32.498 1.00 76.94 86 CYS A O 1
ATOM 684 N N . ALA A 1 87 ? 18.113 -9.703 -34.386 1.00 75.94 87 ALA A N 1
ATOM 685 C CA . ALA A 1 87 ? 17.357 -10.772 -35.041 1.00 75.94 87 ALA A CA 1
ATOM 686 C C . ALA A 1 87 ? 18.242 -11.958 -35.459 1.00 75.94 87 ALA A C 1
ATOM 688 O O . ALA A 1 87 ? 17.822 -13.101 -35.329 1.00 75.94 87 ALA A O 1
ATOM 689 N N . GLU A 1 88 ? 19.469 -11.683 -35.908 1.00 74.38 88 GLU A N 1
ATOM 690 C CA . GLU A 1 88 ? 20.399 -12.709 -36.405 1.00 74.38 88 GLU A CA 1
ATOM 691 C C . GLU A 1 88 ? 21.303 -13.277 -35.298 1.00 74.38 88 GLU A C 1
ATOM 693 O O . GLU A 1 88 ? 21.629 -14.461 -35.297 1.00 74.38 88 GLU A O 1
ATOM 698 N N . GLN A 1 89 ? 21.705 -12.452 -34.321 1.00 73.19 89 GLN A N 1
ATOM 699 C CA . GLN A 1 89 ? 22.557 -12.894 -33.216 1.00 73.19 89 GLN A CA 1
ATOM 700 C C . GLN A 1 89 ? 22.304 -12.080 -31.945 1.00 73.19 89 GLN A C 1
ATOM 702 O O . GLN A 1 89 ? 22.418 -10.853 -31.923 1.00 73.19 89 GLN A O 1
ATOM 707 N N . VAL A 1 90 ? 21.978 -12.778 -30.855 1.00 75.88 90 VAL A N 1
ATOM 708 C CA . VAL A 1 90 ? 21.810 -12.162 -29.536 1.00 75.88 90 VAL A CA 1
ATOM 709 C C . VAL A 1 90 ? 23.185 -11.811 -28.968 1.00 75.88 90 VAL A C 1
ATOM 711 O O . VAL A 1 90 ? 24.055 -12.672 -28.850 1.00 75.88 90 VAL A O 1
ATOM 714 N N . SER A 1 91 ? 23.383 -10.550 -28.576 1.00 82.06 91 SER A N 1
ATOM 715 C CA . SER A 1 91 ? 24.602 -10.134 -27.870 1.00 82.06 91 SER A CA 1
ATOM 716 C C . SER A 1 91 ? 24.687 -10.823 -26.505 1.00 82.06 91 SER A C 1
ATOM 718 O O . SER A 1 91 ? 23.914 -10.523 -25.589 1.00 82.06 91 SER A O 1
ATOM 720 N N . ALA A 1 92 ? 25.654 -11.733 -26.369 1.00 84.69 92 ALA A N 1
ATOM 721 C CA . ALA A 1 92 ? 25.959 -12.404 -25.108 1.00 84.69 92 ALA A CA 1
ATOM 722 C C . ALA A 1 92 ? 26.343 -11.401 -24.005 1.00 84.69 92 ALA A C 1
ATOM 724 O O . ALA A 1 92 ? 25.969 -11.587 -22.849 1.00 84.69 92 ALA A O 1
ATOM 725 N N . GLU A 1 93 ? 27.012 -10.307 -24.374 1.00 87.62 93 GLU A N 1
ATOM 726 C CA . GLU A 1 93 ? 27.397 -9.220 -23.471 1.00 87.62 93 GLU A CA 1
ATOM 727 C C . GLU A 1 93 ? 26.170 -8.526 -22.864 1.00 87.62 93 GLU A C 1
ATOM 729 O O . GLU A 1 93 ? 26.030 -8.481 -21.643 1.00 87.62 93 GLU A O 1
ATOM 734 N N . ARG A 1 94 ? 25.215 -8.083 -23.695 1.00 85.88 94 ARG A N 1
ATOM 735 C CA . ARG A 1 94 ? 23.978 -7.444 -23.207 1.00 85.88 94 ARG A CA 1
ATOM 736 C C . ARG A 1 94 ? 23.097 -8.400 -22.410 1.00 85.88 94 ARG A C 1
ATOM 738 O O . ARG A 1 94 ? 22.457 -7.988 -21.446 1.00 85.88 94 ARG A O 1
ATOM 745 N N . SER A 1 95 ? 23.063 -9.678 -22.797 1.00 90.56 95 SER A N 1
ATOM 746 C CA . SER A 1 95 ? 22.350 -10.709 -22.036 1.00 90.56 95 SER A CA 1
ATOM 747 C C . SER A 1 95 ? 22.966 -10.904 -20.649 1.00 90.56 95 SER A C 1
ATOM 749 O O . SER A 1 95 ? 22.237 -10.961 -19.660 1.00 90.56 95 SER A O 1
ATOM 751 N N . SER A 1 96 ? 24.298 -10.956 -20.564 1.00 91.62 96 SER A N 1
ATOM 752 C CA . SER A 1 96 ? 25.025 -11.038 -19.295 1.00 91.62 96 SER A CA 1
ATOM 753 C C . SER A 1 96 ? 24.775 -9.801 -18.426 1.00 91.62 96 SER A C 1
ATOM 755 O O . SER A 1 96 ? 24.428 -9.927 -17.253 1.00 91.62 96 SER A O 1
ATOM 757 N N . GLN A 1 97 ? 24.831 -8.609 -19.025 1.00 92.19 97 GLN A N 1
ATOM 758 C CA . GLN A 1 97 ? 24.550 -7.345 -18.345 1.00 92.19 97 GLN A CA 1
ATOM 759 C C . GLN A 1 97 ? 23.127 -7.299 -17.771 1.00 92.19 97 GLN A C 1
ATOM 761 O O . GLN A 1 97 ? 22.951 -6.950 -16.606 1.00 92.19 97 GLN A O 1
ATOM 766 N N . LEU A 1 98 ? 22.109 -7.699 -18.543 1.00 93.25 98 LEU A N 1
ATOM 767 C CA . LEU A 1 98 ? 20.731 -7.756 -18.049 1.00 93.25 98 LEU A CA 1
ATOM 768 C C . LEU A 1 98 ? 20.581 -8.751 -16.890 1.00 93.25 98 LEU A C 1
ATOM 770 O O . LEU A 1 98 ? 19.930 -8.434 -15.900 1.00 93.25 98 LEU A O 1
ATOM 774 N N . LYS A 1 99 ? 21.194 -9.937 -16.987 1.00 93.75 99 LYS A N 1
ATOM 775 C CA . LYS A 1 99 ? 21.169 -10.934 -15.903 1.00 93.75 99 LYS A CA 1
ATOM 776 C C . LYS A 1 99 ? 21.808 -10.392 -14.625 1.00 93.75 99 LYS A C 1
ATOM 778 O O . LYS A 1 99 ? 21.234 -10.568 -13.559 1.00 93.75 99 LYS A O 1
ATOM 783 N N . SER A 1 100 ? 22.942 -9.700 -14.745 1.00 92.81 100 SER A N 1
ATOM 784 C CA . SER A 1 100 ? 23.616 -9.040 -13.621 1.00 92.81 100 SER A CA 1
ATOM 785 C C . SER A 1 100 ? 22.716 -7.995 -12.955 1.00 92.81 100 SER A C 1
ATOM 787 O O . SER A 1 100 ? 22.575 -8.002 -11.739 1.00 92.81 100 SER A O 1
ATOM 789 N N . LEU A 1 101 ? 22.057 -7.138 -13.745 1.00 92.12 101 LEU A N 1
ATOM 790 C CA . LEU A 1 101 ? 21.140 -6.111 -13.232 1.00 92.12 101 LEU A CA 1
ATOM 791 C C . LEU A 1 101 ? 19.900 -6.708 -12.550 1.00 92.12 101 LEU A C 1
ATOM 793 O O . LEU A 1 101 ? 19.416 -6.158 -11.565 1.00 92.12 101 LEU A O 1
ATOM 797 N N . LEU A 1 102 ? 19.379 -7.828 -13.061 1.00 91.50 102 LEU A N 1
ATOM 798 C CA . LEU A 1 102 ? 18.259 -8.534 -12.435 1.00 91.50 102 LEU A CA 1
ATOM 799 C C . LEU A 1 102 ? 18.674 -9.188 -11.116 1.00 91.50 102 LEU A C 1
ATOM 801 O O . LEU A 1 102 ? 17.951 -9.057 -10.135 1.00 91.50 102 LEU A O 1
ATOM 805 N N . LEU A 1 103 ? 19.830 -9.856 -11.081 1.00 91.69 103 LEU A N 1
ATOM 806 C CA . LEU A 1 103 ? 20.366 -10.436 -9.848 1.00 91.69 103 LEU A CA 1
ATOM 807 C C . LEU A 1 103 ? 20.556 -9.357 -8.782 1.00 91.69 103 LEU A C 1
ATOM 809 O O . LEU A 1 103 ? 20.019 -9.489 -7.690 1.00 91.69 103 LEU A O 1
ATOM 813 N N . GLU A 1 104 ? 21.198 -8.242 -9.135 1.00 89.19 104 GLU A N 1
ATOM 814 C CA . GLU A 1 104 ? 21.380 -7.108 -8.226 1.00 89.19 104 GLU A CA 1
ATOM 815 C C . GLU A 1 104 ? 20.041 -6.539 -7.724 1.00 89.19 104 GLU A C 1
ATOM 817 O O . GLU A 1 104 ? 19.920 -6.179 -6.555 1.00 89.19 104 GLU A O 1
ATOM 822 N N . TYR A 1 105 ? 19.017 -6.464 -8.583 1.00 87.00 105 TYR A N 1
ATOM 823 C CA . TYR A 1 105 ? 17.687 -5.988 -8.195 1.00 87.00 105 TYR A CA 1
ATOM 824 C C . TYR A 1 105 ? 17.018 -6.891 -7.151 1.00 87.00 105 TYR A C 1
ATOM 826 O O . TYR A 1 105 ? 16.410 -6.372 -6.221 1.00 87.00 105 TYR A O 1
ATOM 834 N N . PHE A 1 106 ? 17.131 -8.215 -7.289 1.00 86.44 106 PHE A N 1
ATOM 835 C CA . PHE A 1 106 ? 16.522 -9.169 -6.354 1.00 86.44 106 PHE A CA 1
ATOM 836 C C . PHE A 1 106 ? 17.374 -9.431 -5.103 1.00 86.44 106 PHE A C 1
ATOM 838 O O . PHE A 1 106 ? 16.826 -9.806 -4.071 1.00 86.44 106 PHE A O 1
ATOM 845 N N . GLU A 1 107 ? 18.693 -9.236 -5.169 1.00 86.75 107 GLU A N 1
ATOM 846 C CA . GLU A 1 107 ? 19.587 -9.322 -4.004 1.00 86.75 107 GLU A CA 1
ATOM 847 C C . GLU A 1 107 ? 19.525 -8.069 -3.124 1.00 86.75 107 GLU A C 1
ATOM 849 O O . GLU A 1 107 ? 19.776 -8.133 -1.917 1.00 86.75 107 GLU A O 1
ATOM 854 N N . LYS A 1 108 ? 19.166 -6.916 -3.700 1.00 77.31 108 LYS A N 1
ATOM 855 C CA . LYS A 1 108 ? 18.859 -5.712 -2.931 1.00 77.31 108 LYS A CA 1
ATOM 856 C C . LYS A 1 108 ? 17.634 -5.974 -2.056 1.00 77.31 108 LYS A C 1
ATOM 858 O O . LYS A 1 108 ? 16.519 -6.082 -2.553 1.00 77.31 108 LYS A O 1
ATOM 863 N N . LYS A 1 109 ? 17.843 -6.007 -0.736 1.00 60.25 109 LYS A N 1
ATOM 864 C CA . LYS A 1 109 ? 16.755 -5.890 0.246 1.00 60.25 109 LYS A CA 1
ATOM 865 C C . LYS A 1 109 ? 15.935 -4.642 -0.081 1.00 60.25 109 LYS A C 1
ATOM 867 O O . LYS A 1 109 ? 16.506 -3.557 -0.219 1.00 60.25 109 LYS A O 1
ATOM 872 N N . ASP A 1 110 ? 14.624 -4.806 -0.234 1.00 62.19 110 ASP A N 1
ATOM 873 C CA . ASP A 1 110 ? 13.731 -3.702 -0.574 1.00 62.19 110 ASP A CA 1
ATOM 874 C C . ASP A 1 110 ? 13.812 -2.636 0.542 1.00 62.19 110 ASP A C 1
ATOM 876 O O . ASP A 1 110 ? 13.718 -2.972 1.723 1.00 62.19 110 ASP A O 1
ATOM 880 N N . PRO A 1 111 ? 13.988 -1.340 0.236 1.00 51.88 111 PRO A N 1
ATOM 881 C CA . PRO A 1 111 ? 13.832 -0.280 1.232 1.00 51.88 111 PRO A CA 1
ATOM 882 C C . PRO A 1 111 ? 12.464 -0.312 1.939 1.00 51.88 111 PRO A C 1
ATOM 884 O O . PRO A 1 111 ? 12.338 0.184 3.056 1.00 51.88 111 PRO A O 1
ATOM 887 N N . LEU A 1 112 ? 11.439 -0.905 1.316 1.00 50.81 112 LEU A N 1
ATOM 888 C CA . LEU A 1 112 ? 10.144 -1.174 1.940 1.00 50.81 112 LEU A CA 1
ATOM 889 C C . LEU A 1 112 ? 10.182 -2.328 2.950 1.00 50.81 112 LEU A C 1
ATOM 891 O O . LEU A 1 112 ? 9.389 -2.290 3.883 1.00 50.81 112 LEU A O 1
ATOM 895 N N . ASP A 1 113 ? 11.107 -3.286 2.838 1.00 51.44 113 ASP A N 1
ATOM 896 C CA . ASP A 1 113 ? 11.349 -4.297 3.885 1.00 51.44 113 ASP A CA 1
ATOM 897 C C . ASP A 1 113 ? 12.019 -3.679 5.125 1.00 51.44 113 ASP A C 1
ATOM 899 O O . ASP A 1 113 ? 11.959 -4.255 6.204 1.00 51.44 113 ASP A O 1
ATOM 903 N N . MET A 1 114 ? 12.639 -2.498 5.000 1.00 44.91 114 MET A N 1
ATOM 904 C CA . MET A 1 114 ? 13.165 -1.719 6.136 1.00 44.91 114 MET A CA 1
ATOM 905 C C . MET A 1 114 ? 12.105 -0.806 6.774 1.00 44.91 114 MET A C 1
ATOM 907 O O . MET A 1 114 ? 12.217 -0.470 7.945 1.00 44.91 114 MET A O 1
ATOM 911 N N . LEU A 1 115 ? 11.079 -0.395 6.019 1.00 47.41 115 LEU A N 1
ATOM 912 C CA . LEU A 1 115 ? 9.933 0.386 6.523 1.00 47.41 115 LEU A CA 1
ATOM 913 C C . LEU A 1 115 ? 8.742 -0.492 6.947 1.00 47.41 115 LEU A C 1
ATOM 915 O O . LEU A 1 115 ? 7.810 -0.000 7.578 1.00 47.41 115 LEU A O 1
ATOM 919 N N . GLY A 1 116 ? 8.749 -1.767 6.564 1.00 42.16 116 GLY A N 1
ATOM 920 C CA . GLY A 1 116 ? 7.801 -2.803 6.975 1.00 42.16 116 GLY A CA 1
ATOM 921 C C . GLY A 1 116 ? 8.460 -3.922 7.778 1.00 42.16 116 GLY A C 1
ATOM 922 O O . GLY A 1 116 ? 7.898 -5.008 7.862 1.00 42.16 116 GLY A O 1
ATOM 923 N N . GLY A 1 117 ? 9.658 -3.670 8.305 1.00 40.56 117 GLY A N 1
ATOM 924 C CA . GLY A 1 117 ? 10.434 -4.623 9.081 1.00 40.56 117 GLY A CA 1
ATOM 925 C C . GLY A 1 117 ? 10.945 -3.991 10.361 1.00 40.56 117 GLY A C 1
ATOM 926 O O . GLY A 1 117 ? 12.153 -3.874 10.552 1.00 40.56 117 GLY A O 1
ATOM 927 N N . ASP A 1 118 ? 10.020 -3.634 11.242 1.00 43.16 118 ASP A N 1
ATOM 928 C CA . ASP A 1 118 ? 10.288 -3.270 12.632 1.00 43.16 118 ASP A CA 1
ATOM 929 C C . ASP A 1 118 ? 10.508 -4.556 13.466 1.00 43.16 118 ASP A C 1
ATOM 931 O O . ASP A 1 118 ? 9.921 -4.785 14.515 1.00 43.16 118 ASP A O 1
ATOM 935 N N . ASN A 1 119 ? 11.350 -5.466 12.958 1.00 44.41 119 ASN A N 1
ATOM 936 C CA . ASN A 1 119 ? 11.473 -6.862 13.412 1.00 44.41 119 ASN A CA 1
ATOM 937 C C . ASN A 1 119 ? 12.256 -7.044 14.729 1.00 44.41 119 ASN A C 1
ATOM 939 O O . ASN A 1 119 ? 12.808 -8.114 14.971 1.00 44.41 119 ASN A O 1
ATOM 943 N N . ILE A 1 120 ? 12.377 -6.015 15.568 1.00 43.12 120 ILE A N 1
ATOM 944 C CA . ILE A 1 120 ? 12.988 -6.167 16.901 1.00 43.12 120 ILE A CA 1
ATOM 945 C C . ILE A 1 120 ? 12.044 -5.658 17.999 1.00 43.12 120 ILE A C 1
ATOM 947 O O . ILE A 1 120 ? 12.016 -6.247 19.074 1.00 43.12 120 ILE A O 1
ATOM 951 N N . GLU A 1 121 ? 11.204 -4.656 17.716 1.00 45.00 121 GLU A N 1
ATOM 952 C CA . GLU A 1 121 ? 10.177 -4.161 18.648 1.00 45.00 121 GLU A CA 1
ATOM 953 C C . GLU A 1 121 ? 8.774 -4.729 18.345 1.00 45.00 121 GLU A C 1
ATOM 955 O O . GLU A 1 121 ? 7.945 -4.846 19.251 1.00 45.00 121 GLU A O 1
ATOM 960 N N . GLU A 1 122 ? 8.499 -5.169 17.106 1.00 45.09 122 GLU A N 1
ATOM 961 C CA . GLU A 1 122 ? 7.213 -5.788 16.758 1.00 45.09 122 GLU A CA 1
ATOM 962 C C . GLU A 1 122 ? 6.997 -7.141 17.430 1.00 45.09 122 GLU A C 1
ATOM 964 O O . GLU A 1 122 ? 5.856 -7.458 17.724 1.00 45.09 122 GLU A O 1
ATOM 969 N N . GLU A 1 123 ? 8.021 -7.945 17.710 1.00 46.56 123 GLU A N 1
ATOM 970 C CA . GLU A 1 123 ? 7.797 -9.307 18.220 1.00 46.56 123 GLU A CA 1
ATOM 971 C C . GLU A 1 123 ? 7.250 -9.301 19.662 1.00 46.56 123 GLU A C 1
ATOM 973 O O . GLU A 1 123 ? 6.304 -10.025 19.975 1.00 46.56 123 GLU A O 1
ATOM 978 N N . GLU A 1 124 ? 7.738 -8.389 20.510 1.00 48.62 124 GLU A N 1
ATOM 979 C CA . GLU A 1 124 ? 7.228 -8.186 21.875 1.00 48.62 124 GLU A CA 1
ATOM 980 C C . GLU A 1 124 ? 5.861 -7.468 21.866 1.00 48.62 124 GLU A C 1
ATOM 982 O O . GLU A 1 124 ? 4.956 -7.811 22.633 1.00 48.62 124 GLU A O 1
ATOM 987 N N . LEU A 1 125 ? 5.649 -6.535 20.927 1.00 48.69 125 LEU A N 1
ATOM 988 C CA . LEU A 1 125 ? 4.364 -5.858 20.722 1.00 48.69 125 LEU A CA 1
ATOM 989 C C . LEU A 1 125 ? 3.289 -6.797 20.137 1.00 48.69 125 LEU A C 1
ATOM 991 O O . LEU A 1 125 ? 2.106 -6.650 20.448 1.00 48.69 125 LEU A O 1
ATOM 995 N N . ILE A 1 126 ? 3.680 -7.753 19.291 1.00 57.22 126 ILE A N 1
ATOM 996 C CA . ILE A 1 126 ? 2.825 -8.800 18.722 1.00 57.22 126 ILE A CA 1
ATOM 997 C C . ILE A 1 126 ? 2.409 -9.759 19.827 1.00 57.22 126 ILE A C 1
ATOM 999 O O . ILE A 1 126 ? 1.226 -10.073 19.903 1.00 57.22 126 ILE A O 1
ATOM 1003 N N . ASP A 1 127 ? 3.323 -10.174 20.704 1.00 58.28 127 ASP A N 1
ATOM 1004 C CA . ASP A 1 127 ? 2.992 -11.064 21.819 1.00 58.28 127 ASP A CA 1
ATOM 1005 C C . ASP A 1 127 ? 2.061 -10.396 22.844 1.00 58.28 127 ASP A C 1
ATOM 1007 O O . ASP A 1 127 ? 1.088 -11.017 23.288 1.00 58.28 127 ASP A O 1
ATOM 1011 N N . LEU A 1 128 ? 2.280 -9.113 23.154 1.00 59.19 128 LEU A N 1
ATOM 1012 C CA . LEU A 1 128 ? 1.380 -8.324 24.003 1.00 59.19 128 LEU A CA 1
ATOM 1013 C C . LEU A 1 128 ? -0.004 -8.156 23.358 1.00 59.19 128 LEU A C 1
ATOM 1015 O O . LEU A 1 128 ? -1.018 -8.493 23.971 1.00 59.19 128 LEU A O 1
ATOM 1019 N N . LYS A 1 129 ? -0.063 -7.747 22.083 1.00 67.75 129 LYS A N 1
ATOM 1020 C CA . LYS A 1 129 ? -1.328 -7.646 21.332 1.00 67.75 129 LYS A CA 1
ATOM 1021 C C . LYS A 1 129 ? -2.027 -8.996 21.187 1.00 67.75 129 LYS A C 1
ATOM 1023 O O . LYS A 1 129 ? -3.256 -9.055 21.195 1.00 67.75 129 LYS A O 1
ATOM 1028 N N . LEU A 1 130 ? -1.271 -10.084 21.053 1.00 73.56 130 LEU A N 1
ATOM 1029 C CA . LEU A 1 130 ? -1.803 -11.439 20.966 1.00 73.56 130 LEU A CA 1
ATOM 1030 C C . LEU A 1 130 ? -2.428 -11.862 22.294 1.00 73.56 130 LEU A C 1
ATOM 1032 O O . LEU A 1 130 ? -3.466 -12.528 22.275 1.00 73.56 130 LEU A O 1
ATOM 1036 N N . GLN A 1 131 ? -1.833 -11.488 23.429 1.00 75.50 131 GLN A N 1
ATOM 1037 C CA . GLN A 1 131 ? -2.439 -11.754 24.730 1.00 75.50 131 GLN A CA 1
ATOM 1038 C C . GLN A 1 131 ? -3.692 -10.927 24.973 1.00 75.50 131 GLN A C 1
ATOM 1040 O O . GLN A 1 131 ? -4.724 -11.509 25.301 1.00 75.50 131 GLN A O 1
ATOM 1045 N N . ASP A 1 132 ? -3.665 -9.628 24.683 1.00 78.69 132 ASP A N 1
ATOM 1046 C CA . ASP A 1 132 ? -4.858 -8.780 24.781 1.00 78.69 132 ASP A CA 1
ATOM 1047 C C . ASP A 1 132 ? -6.008 -9.314 23.916 1.00 78.69 132 ASP A C 1
ATOM 1049 O O . ASP A 1 132 ? -7.182 -9.277 24.302 1.00 78.69 132 ASP A O 1
ATOM 1053 N N . TRP A 1 133 ? -5.677 -9.849 22.739 1.00 79.69 133 TRP A N 1
ATOM 1054 C CA . TRP A 1 133 ? -6.646 -10.457 21.837 1.00 79.69 133 TRP A CA 1
ATOM 1055 C C . TRP A 1 133 ? -7.184 -11.794 22.363 1.00 79.69 133 TRP A C 1
ATOM 1057 O O . TRP A 1 133 ? -8.390 -12.046 22.294 1.00 79.69 133 TRP A O 1
ATOM 1067 N N . LYS A 1 134 ? -6.326 -12.645 22.940 1.00 84.50 134 LYS A N 1
ATOM 1068 C CA . LYS A 1 134 ? -6.745 -13.891 23.604 1.00 84.50 134 LYS A CA 1
ATOM 1069 C C . LYS A 1 134 ? -7.661 -13.609 24.789 1.00 84.50 134 LYS A C 1
ATOM 1071 O O . LYS A 1 134 ? -8.685 -14.283 24.926 1.00 84.50 134 LYS A O 1
ATOM 1076 N N . ASP A 1 135 ? -7.330 -12.618 25.608 1.00 85.38 135 ASP A N 1
ATOM 1077 C CA . ASP A 1 135 ? -8.122 -12.227 26.771 1.00 85.38 135 ASP A CA 1
ATOM 1078 C C . ASP A 1 135 ? -9.492 -11.688 26.362 1.00 85.38 135 ASP A C 1
ATOM 1080 O O . ASP A 1 135 ? -10.508 -12.073 26.954 1.00 85.38 135 ASP A O 1
ATOM 1084 N N . HIS A 1 136 ? -9.541 -10.898 25.286 1.00 83.06 136 HIS A N 1
ATOM 1085 C CA . HIS A 1 136 ? -10.789 -10.462 24.667 1.00 83.06 136 HIS A CA 1
ATOM 1086 C C . HIS A 1 136 ? -11.647 -11.634 24.198 1.00 83.06 136 HIS A C 1
ATOM 1088 O O . HIS A 1 136 ? -12.796 -11.745 24.622 1.00 83.06 136 HIS A O 1
ATOM 1094 N N . ILE A 1 137 ? -11.091 -12.554 23.403 1.00 85.81 137 ILE A N 1
ATOM 1095 C CA . ILE A 1 137 ? -11.830 -13.734 22.930 1.00 85.81 137 ILE A CA 1
ATOM 1096 C C . ILE A 1 137 ? -12.343 -14.555 24.107 1.00 85.81 137 ILE A C 1
ATOM 1098 O O . ILE A 1 137 ? -13.494 -14.985 24.114 1.00 85.81 137 ILE A O 1
ATOM 1102 N N . CYS A 1 138 ? -11.516 -14.767 25.128 1.00 88.50 138 CYS A N 1
ATOM 1103 C CA . CYS A 1 138 ? -11.934 -15.508 26.308 1.00 88.50 138 CYS A CA 1
ATOM 1104 C C . CYS A 1 138 ? -13.074 -14.797 27.049 1.00 88.50 138 CYS A C 1
ATOM 1106 O O . CYS A 1 138 ? -13.989 -15.460 27.540 1.00 88.50 138 CYS A O 1
ATOM 1108 N N . SER A 1 139 ? -13.037 -13.465 27.138 1.00 89.25 139 SER A N 1
ATOM 1109 C CA . SER A 1 139 ? -14.110 -12.664 27.729 1.00 89.25 139 SER A CA 1
ATOM 1110 C C . SER A 1 139 ? -15.411 -12.793 26.939 1.00 89.25 139 SER A C 1
ATOM 1112 O O . SER A 1 139 ? -16.451 -13.101 27.521 1.00 89.25 139 SER A O 1
ATOM 1114 N N . ASP A 1 140 ? -15.340 -12.673 25.616 1.00 88.06 140 ASP A N 1
ATOM 1115 C CA . ASP A 1 140 ? -16.494 -12.779 24.725 1.00 88.06 140 ASP A CA 1
ATOM 1116 C C . ASP A 1 140 ? -17.107 -14.182 24.757 1.00 88.06 140 ASP A C 1
ATOM 1118 O O . ASP A 1 140 ? -18.326 -14.330 24.817 1.00 88.06 140 ASP A O 1
ATOM 1122 N N . VAL A 1 141 ? -16.279 -15.231 24.795 1.00 88.88 141 VAL A N 1
ATOM 1123 C CA . VAL A 1 141 ? -16.742 -16.616 24.956 1.00 88.88 141 VAL A CA 1
ATOM 1124 C C . VAL A 1 141 ? -17.443 -16.804 26.303 1.00 88.88 141 VAL A C 1
ATOM 1126 O O . VAL A 1 141 ? -18.500 -17.433 26.360 1.00 88.88 141 VAL A O 1
ATOM 1129 N N . ARG A 1 142 ? -16.904 -16.242 27.392 1.00 90.00 142 ARG A N 1
ATOM 1130 C CA . ARG A 1 142 ? -17.543 -16.300 28.717 1.00 90.00 142 ARG A CA 1
ATOM 1131 C C . ARG A 1 142 ? -18.873 -15.551 28.745 1.00 90.00 142 ARG A C 1
ATOM 1133 O O . ARG A 1 142 ? -19.839 -16.079 29.289 1.00 90.00 142 ARG A O 1
ATOM 1140 N N . LEU A 1 143 ? -18.937 -14.363 28.146 1.00 89.25 143 LEU A N 1
ATOM 1141 C CA . LEU A 1 143 ? -20.168 -13.581 28.022 1.00 89.25 143 LEU A CA 1
ATOM 1142 C C . LEU A 1 143 ? -21.212 -14.318 27.171 1.00 89.25 143 LEU A C 1
ATOM 1144 O O . LEU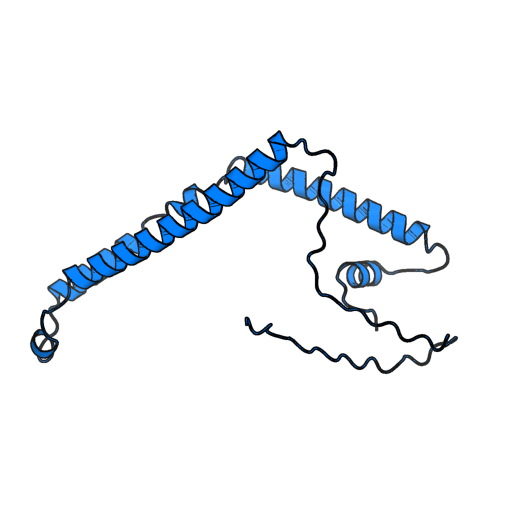 A 1 143 ? -22.379 -14.399 27.540 1.00 89.25 143 LEU A O 1
ATOM 1148 N N . PHE A 1 144 ? -20.793 -14.913 26.057 1.00 88.81 144 PHE A N 1
ATOM 1149 C CA . PHE A 1 144 ? -21.665 -15.720 25.210 1.00 88.81 144 PHE A CA 1
ATOM 1150 C C . PHE A 1 144 ? -22.276 -16.899 25.984 1.00 88.81 144 PHE A C 1
ATOM 1152 O O . PHE A 1 144 ? -23.486 -17.124 25.923 1.00 88.81 144 PHE A O 1
ATOM 1159 N N . LEU A 1 145 ? -21.457 -17.615 26.762 1.00 88.50 145 LEU A N 1
ATOM 1160 C CA . LEU A 1 145 ? -21.913 -18.736 27.587 1.00 88.50 145 LEU A CA 1
ATOM 1161 C C . LEU A 1 145 ? -22.799 -18.292 28.760 1.00 88.50 145 LEU A C 1
ATOM 1163 O O . LEU A 1 145 ? -23.721 -19.019 29.119 1.00 88.50 145 LEU A O 1
ATOM 1167 N N . SER A 1 146 ? -22.567 -17.111 29.344 1.00 86.50 146 SER A N 1
ATOM 1168 C CA . SER A 1 146 ? -23.401 -16.602 30.443 1.00 86.50 146 SER A CA 1
ATOM 1169 C C . SER A 1 146 ? -24.799 -16.186 29.975 1.00 86.50 146 SER A C 1
ATOM 1171 O O . SER A 1 146 ? -25.781 -16.425 30.677 1.00 86.50 146 SER A O 1
ATOM 1173 N N . ILE A 1 147 ? -24.912 -15.638 28.761 1.00 89.00 147 ILE A N 1
ATOM 1174 C CA . ILE A 1 147 ? -26.199 -15.302 28.132 1.00 89.00 147 ILE A CA 1
ATOM 1175 C C . ILE A 1 147 ? -26.991 -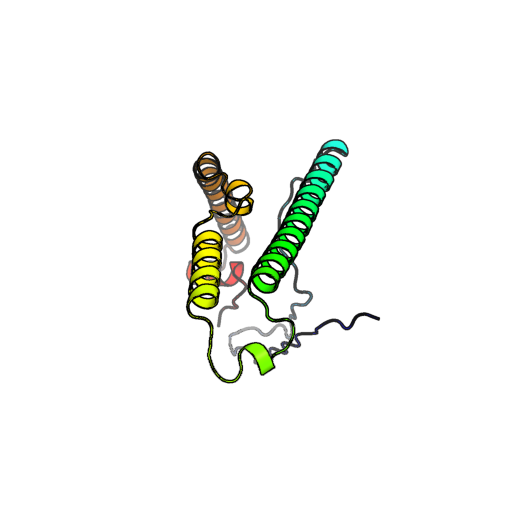16.575 27.782 1.00 89.00 147 ILE A C 1
ATOM 1177 O O . ILE A 1 147 ? -28.220 -16.563 27.812 1.00 89.00 147 ILE A O 1
ATOM 1181 N N . ARG A 1 148 ? -26.306 -17.681 27.466 1.00 83.88 148 ARG A N 1
ATOM 1182 C CA . ARG A 1 148 ? -26.896 -18.940 26.975 1.00 83.88 148 ARG A CA 1
ATOM 1183 C C . ARG A 1 148 ? -26.704 -20.106 27.951 1.00 83.88 148 ARG A C 1
ATOM 1185 O O . ARG A 1 148 ? -26.269 -21.184 27.555 1.00 83.88 148 ARG A O 1
ATOM 1192 N N . HIS A 1 149 ? -27.043 -19.898 29.221 1.00 78.25 149 HIS A N 1
ATOM 1193 C CA . HIS A 1 149 ? -26.838 -20.892 30.284 1.00 78.25 149 HIS A CA 1
ATOM 1194 C C . HIS A 1 149 ? -27.608 -22.211 30.078 1.00 78.25 149 HIS A C 1
ATOM 1196 O O . HIS A 1 149 ? -27.179 -23.252 30.577 1.00 78.25 149 HIS A O 1
ATOM 1202 N N . ASP A 1 150 ? -28.698 -22.183 29.309 1.00 81.88 150 ASP A N 1
ATOM 1203 C CA . ASP A 1 150 ? -29.539 -23.353 29.029 1.00 81.88 150 ASP A CA 1
ATOM 1204 C C . ASP A 1 150 ? -28.999 -24.242 27.892 1.00 81.88 150 ASP A C 1
ATOM 1206 O O . ASP A 1 150 ? -29.444 -25.377 27.710 1.00 81.88 150 ASP A O 1
ATOM 1210 N N . GLU A 1 151 ? -28.028 -23.749 27.117 1.00 81.69 151 GLU A N 1
ATOM 1211 C CA . GLU A 1 151 ? -27.509 -24.405 25.918 1.00 81.69 151 GLU A CA 1
ATOM 1212 C C . GLU A 1 151 ? -26.066 -24.890 26.140 1.00 81.69 151 GLU A C 1
ATOM 1214 O O . GLU A 1 151 ? -25.195 -24.164 26.619 1.00 81.69 151 GLU A O 1
ATOM 1219 N N . ARG A 1 152 ? -25.769 -26.143 25.766 1.00 83.75 152 ARG A N 1
ATOM 1220 C CA . ARG A 1 152 ? -24.403 -26.688 25.840 1.00 83.75 152 ARG A CA 1
ATOM 1221 C C . ARG A 1 152 ? -23.695 -26.575 24.495 1.00 83.75 152 ARG A C 1
ATOM 1223 O O . ARG A 1 152 ? -24.004 -27.314 23.564 1.00 83.75 152 ARG A O 1
ATOM 1230 N N . PHE A 1 153 ? -22.689 -25.708 24.421 1.00 84.31 153 PHE A N 1
ATOM 1231 C CA . PHE A 1 153 ? -21.847 -25.543 23.235 1.00 84.31 153 PHE A CA 1
ATOM 1232 C C . PHE A 1 153 ? -20.544 -26.340 23.345 1.00 84.31 153 PHE A C 1
ATOM 1234 O O . PHE A 1 153 ? -19.892 -26.361 24.386 1.00 84.31 153 PHE A O 1
ATOM 1241 N N . SER A 1 154 ? -20.121 -26.962 22.242 1.00 87.81 154 SER A N 1
ATOM 1242 C CA . SER A 1 154 ? -18.748 -27.469 22.117 1.00 87.81 154 SER A CA 1
ATOM 1243 C C . SER A 1 154 ? -17.799 -26.338 21.710 1.00 87.81 154 SER A C 1
ATOM 1245 O O . SER A 1 154 ? -18.215 -25.392 21.044 1.00 87.81 154 SER A O 1
ATOM 1247 N N . GLY A 1 155 ? -16.501 -26.453 22.018 1.00 82.31 155 GLY A N 1
ATOM 1248 C CA . GLY A 1 155 ? -15.502 -25.470 21.567 1.00 82.31 155 GLY A CA 1
ATOM 1249 C C . GLY A 1 155 ? -15.505 -25.275 20.044 1.00 82.31 155 GLY A C 1
ATOM 1250 O O . GLY A 1 155 ? -15.370 -24.158 19.554 1.00 82.31 155 GLY A O 1
ATOM 1251 N N . ARG A 1 156 ? -15.792 -26.342 19.284 1.00 81.38 156 ARG A N 1
ATOM 1252 C CA . ARG A 1 156 ? -15.988 -26.281 17.828 1.00 81.38 156 ARG A CA 1
ATOM 1253 C C . ARG A 1 156 ? -17.227 -25.467 17.428 1.00 81.38 156 ARG A C 1
ATOM 1255 O O . ARG A 1 156 ? -17.191 -24.817 16.391 1.00 81.38 156 ARG A O 1
ATOM 1262 N N . ALA A 1 157 ? -18.306 -25.500 18.214 1.00 81.50 157 ALA A N 1
ATOM 1263 C CA . ALA A 1 157 ? -19.507 -24.675 18.018 1.00 81.50 157 ALA A CA 1
ATOM 1264 C C . ALA A 1 157 ? -19.225 -23.204 18.197 1.00 81.50 157 ALA A C 1
ATOM 1266 O O . ALA A 1 157 ? -19.529 -22.416 17.310 1.00 81.50 157 ALA A O 1
ATOM 1267 N N . ILE A 1 158 ? -18.574 -22.871 19.301 1.00 85.12 158 ILE A N 1
ATOM 1268 C CA . ILE A 1 158 ? -18.207 -21.501 19.623 1.00 85.12 158 ILE A CA 1
ATOM 1269 C C . ILE A 1 158 ? -17.258 -20.965 18.552 1.00 85.12 158 ILE A C 1
ATOM 1271 O O . ILE A 1 158 ? -17.539 -19.931 17.960 1.00 85.12 158 ILE A O 1
ATOM 1275 N N . ALA A 1 159 ? -16.212 -21.720 18.199 1.00 83.50 159 ALA A N 1
ATOM 1276 C CA . ALA A 1 159 ? -15.295 -21.338 17.130 1.00 83.50 159 ALA A CA 1
ATOM 1277 C C . ALA A 1 159 ? -16.034 -21.094 15.808 1.00 83.50 159 ALA A C 1
ATOM 1279 O O . ALA A 1 159 ? -15.808 -20.086 15.161 1.00 83.50 159 ALA A O 1
ATOM 1280 N N . ARG A 1 160 ? -16.970 -21.967 15.428 1.00 79.31 160 ARG A N 1
ATOM 1281 C CA . ARG A 1 160 ? -17.772 -21.808 14.207 1.00 79.31 160 ARG A CA 1
ATOM 1282 C C . ARG A 1 160 ? -18.684 -20.584 14.230 1.00 79.31 160 ARG A C 1
ATOM 1284 O O . ARG A 1 160 ? -18.789 -19.911 13.212 1.00 79.31 160 ARG A O 1
ATOM 1291 N N . ILE A 1 161 ? -19.295 -20.281 15.373 1.00 82.44 161 ILE A N 1
ATOM 1292 C CA . ILE A 1 161 ? -20.127 -19.087 15.567 1.00 82.44 161 ILE A CA 1
ATOM 1293 C C . ILE A 1 161 ? -19.270 -17.824 15.434 1.00 82.44 161 ILE A C 1
ATOM 1295 O O . ILE A 1 161 ? -19.612 -16.935 14.661 1.00 82.44 161 ILE A O 1
ATOM 1299 N N . PHE A 1 162 ? -18.124 -17.778 16.115 1.00 81.00 162 PHE A N 1
ATOM 1300 C CA . PHE A 1 162 ? -17.209 -16.634 16.096 1.00 81.00 162 PHE A CA 1
ATOM 1301 C C . PHE A 1 162 ? -16.526 -16.459 14.731 1.00 81.00 162 PHE A C 1
ATOM 1303 O O . PHE A 1 162 ? -16.249 -15.341 14.314 1.00 81.00 162 PHE A O 1
ATOM 1310 N N . HIS A 1 163 ? -16.299 -17.555 14.005 1.00 78.25 163 HIS A N 1
ATOM 1311 C CA . HIS A 1 163 ? -15.744 -17.548 12.650 1.00 78.25 163 HIS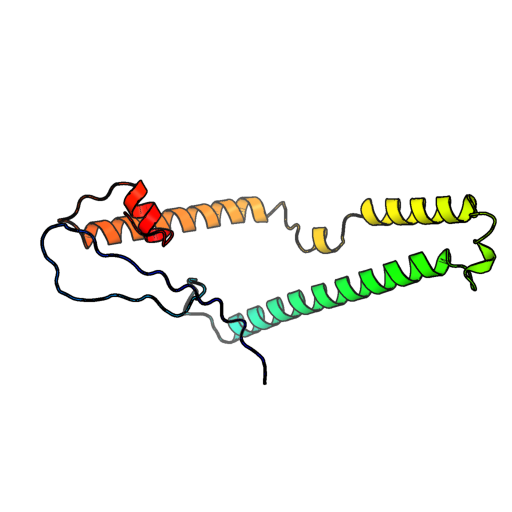 A CA 1
ATOM 1312 C C . HIS A 1 163 ? -16.814 -17.341 11.561 1.00 78.25 163 HIS A C 1
ATOM 1314 O O . HIS A 1 163 ? -16.487 -17.324 10.378 1.00 78.25 163 HIS A O 1
ATOM 1320 N N . GLY A 1 164 ? -18.097 -17.239 11.930 1.00 66.81 164 GLY A N 1
ATOM 1321 C CA . GLY A 1 164 ? -19.207 -17.061 10.989 1.00 66.81 164 GLY A CA 1
ATOM 1322 C C . GLY A 1 164 ? -19.516 -18.278 10.103 1.00 66.81 164 GLY A C 1
ATOM 1323 O O . GLY A 1 164 ? -20.286 -18.165 9.152 1.00 66.81 164 GLY A O 1
ATOM 1324 N N . ILE A 1 165 ? -18.952 -19.455 10.394 1.00 62.66 165 ILE A N 1
ATOM 1325 C CA . ILE A 1 165 ? -19.192 -20.693 9.640 1.00 62.66 165 ILE A CA 1
ATOM 1326 C C . ILE A 1 165 ? -20.309 -21.472 10.336 1.00 62.66 165 ILE A C 1
ATOM 1328 O O . ILE A 1 165 ? -20.047 -22.286 11.223 1.00 62.66 165 ILE A O 1
ATOM 1332 N N . GLY A 1 166 ? -21.557 -21.231 9.923 1.00 49.34 166 GLY A N 1
ATOM 1333 C CA . GLY A 1 166 ? -22.773 -21.797 10.524 1.00 49.34 166 GLY A CA 1
ATOM 1334 C C . GLY A 1 166 ? -22.679 -23.288 10.872 1.00 49.34 166 GLY A C 1
ATOM 1335 O O . GLY A 1 166 ? -22.105 -24.074 10.120 1.00 49.34 166 GLY A O 1
ATOM 1336 N N . MET A 1 167 ? -23.207 -23.659 12.040 1.00 45.91 167 MET A N 1
ATOM 1337 C CA . MET A 1 167 ? -23.307 -25.033 12.539 1.00 45.91 167 MET A CA 1
ATOM 1338 C C . MET A 1 167 ? -24.388 -25.807 11.768 1.00 45.91 167 MET A C 1
ATOM 1340 O O . MET A 1 167 ? -25.518 -25.337 11.682 1.00 45.91 167 MET A O 1
ATOM 1344 N N . TYR A 1 168 ? -24.013 -26.954 11.191 1.00 41.56 168 TYR A N 1
ATOM 1345 C CA . TYR A 1 168 ? -24.942 -27.907 10.565 1.00 41.56 168 TYR A CA 1
ATOM 1346 C C . TYR A 1 168 ? -25.604 -28.781 11.625 1.00 41.56 168 TYR A C 1
ATOM 1348 O O . TYR A 1 168 ? -24.881 -29.130 12.589 1.00 41.56 168 TYR A O 1
#

Sequence (168 aa):
MADALTWSFVVYVAGFRGTGKSGVLVEFSKLSFHFRSYGDLTDQELEEICDFLYQKVTSREKAALSQLKSCYNTFRSVAYRTSSACAEQVSAERSSQLKSLLLEYFEKKDPLDMLGGDNIEEEELIDLKLQDWKDHICSDVRLFLSIRHDERFSGRAIARIFHGIGMY

pLDDT: mean 75.64, std 19.05, range [32.44, 96.31]

Radius of gyration: 27.93 Å; chains: 1; bounding box: 69×46×67 Å

Secondary structure (DSSP, 8-state):
-------------PPP-SS-------------------S---HHHHHHHHHHHHHHHHHHHHHHHHHHHHHHHHHHHH--SSGGGGTS---HHHHHHHHHHHHHHHHS--HHHHHS--TTTHHHHHHHHHHHHHHHHHHHHHHHHHHTTTS---HHHHHHHHTT----

Organism: Pelobates cultripes (NCBI:txid61616)

Foldseek 3Di:
DDDPPDPDDPDDDDDDDDPDDPVDDDDDDDDDDDDDDDPPDDPVNVVVVVVVVVCVVVVVVVLVVVVVVLVVVLCVVLDDPDPVVPPPHHPPVSVVSSVVSVVVVVVDDRVVCVVVCPPPVVVVVVVVVVVVVVVVLVVVVVVVCVVVVVDDDDPVRSVCVVVVNDDD